Protein AF-A0A816AYH6-F1 (afdb_monomer_lite)

Sequence (134 aa):
KTSFAKSLPGQYNYFQGRWRLDSWKNSAHYLIFDDIPWDQFEQLGFPSKKGLLTQNGLTMATDKYRPSTKINIRQPAIVLLNDEDAGSLIAQPPLTVEQQQTFNYWQHRAIIYHMGPDEYFHKPDYYQADNINQ

pLDDT: mean 72.79, std 19.98, range [30.64, 95.94]

Radius of gyration: 17.22 Å; chains: 1; bounding box: 40×57×34 Å

Secondary structure (DSSP, 8-state):
-HHHHHHSSS-EEEEESS--GGG--TT-SEEEEES--GGGTTTTTPPPHHHHHTT-EEEEE--TTS--EEEEE-S-EEEE--HHHHHHHH-SSSPPHHHHHHHHHHHTTSEEE---TT----------------

Organism: NCBI:txid433720

Structure (mmCIF, N/CA/C/O backbone):
data_AF-A0A816AYH6-F1
#
_entry.id   AF-A0A816AYH6-F1
#
loop_
_atom_site.group_PDB
_atom_site.id
_atom_site.type_symbol
_atom_site.label_atom_id
_atom_site.label_alt_id
_atom_site.label_comp_id
_atom_site.label_asym_id
_atom_site.label_entity_id
_atom_site.label_seq_id
_atom_site.pdbx_PDB_ins_code
_atom_site.Cartn_x
_atom_site.Cartn_y
_atom_site.Cartn_z
_atom_site.occupancy
_atom_site.B_iso_or_equiv
_atom_site.auth_seq_id
_atom_site.auth_comp_id
_atom_site.auth_asym_id
_atom_site.auth_atom_id
_atom_site.pdbx_PDB_model_num
ATOM 1 N N . LYS A 1 1 ? 0.108 -12.367 -10.449 1.00 81.25 1 LYS A N 1
ATOM 2 C CA . LYS A 1 1 ? 0.547 -11.699 -9.193 1.00 81.25 1 LYS A CA 1
ATOM 3 C C . LYS A 1 1 ? -0.609 -11.094 -8.394 1.00 81.25 1 LYS A C 1
ATOM 5 O O . LYS A 1 1 ? -0.864 -11.550 -7.286 1.00 81.25 1 LYS A O 1
ATOM 10 N N . THR A 1 2 ? -1.396 -10.186 -8.971 1.00 88.44 2 THR A N 1
ATOM 11 C CA . THR A 1 2 ? -2.543 -9.541 -8.304 1.00 88.44 2 THR A CA 1
ATOM 12 C C . THR A 1 2 ? -3.577 -10.522 -7.758 1.00 88.44 2 THR A C 1
ATOM 14 O O . THR A 1 2 ? -3.956 -10.425 -6.594 1.00 88.44 2 THR A O 1
ATOM 17 N N . SER A 1 3 ? -4.002 -11.503 -8.566 1.00 88.62 3 SER A N 1
ATOM 18 C CA . SER A 1 3 ? -4.979 -12.513 -8.127 1.00 88.62 3 SER A CA 1
ATOM 19 C C . SER A 1 3 ? -4.490 -13.314 -6.919 1.00 88.62 3 SER A C 1
ATOM 21 O O . SER A 1 3 ? -5.286 -13.646 -6.049 1.00 88.62 3 SER A O 1
ATOM 23 N N . PHE A 1 4 ? -3.188 -13.596 -6.845 1.00 86.81 4 PHE A N 1
ATOM 24 C CA . PHE A 1 4 ? -2.593 -14.324 -5.730 1.00 86.81 4 PHE A CA 1
ATOM 25 C C . PHE A 1 4 ? -2.600 -13.476 -4.453 1.00 86.81 4 PHE A C 1
ATOM 27 O O . PHE A 1 4 ? -3.155 -13.906 -3.446 1.00 86.81 4 PHE A O 1
ATOM 34 N N . ALA A 1 5 ? -2.104 -12.236 -4.507 1.00 89.06 5 ALA A N 1
ATOM 35 C CA . ALA A 1 5 ? -2.105 -11.338 -3.348 1.00 89.06 5 ALA A CA 1
ATOM 36 C C . ALA A 1 5 ? -3.522 -11.092 -2.790 1.00 89.06 5 ALA A C 1
ATOM 38 O O . ALA A 1 5 ? -3.720 -11.023 -1.577 1.00 89.06 5 ALA A O 1
ATOM 39 N N . LYS A 1 6 ? -4.527 -11.011 -3.673 1.00 90.00 6 LYS A N 1
ATOM 40 C CA . LYS A 1 6 ? -5.945 -10.880 -3.295 1.00 90.00 6 LYS A CA 1
ATOM 41 C C . LYS A 1 6 ? -6.571 -12.175 -2.762 1.00 90.00 6 LYS A C 1
ATOM 43 O O . LYS A 1 6 ? -7.607 -12.096 -2.114 1.00 90.00 6 LYS A O 1
ATOM 48 N N . SER A 1 7 ? -5.976 -13.336 -3.047 1.00 89.44 7 SER A N 1
ATOM 49 C CA . SER A 1 7 ? -6.438 -14.641 -2.550 1.00 89.44 7 SER A CA 1
ATOM 50 C C . SER A 1 7 ? -5.929 -14.991 -1.151 1.00 89.44 7 SER A C 1
ATOM 52 O O . SER A 1 7 ? -6.416 -15.954 -0.561 1.00 89.44 7 SER A O 1
ATOM 54 N N . LEU A 1 8 ? -4.963 -14.233 -0.613 1.00 86.62 8 LEU A N 1
ATOM 55 C CA . LEU A 1 8 ? -4.470 -14.457 0.743 1.00 86.62 8 LEU A CA 1
ATOM 56 C C . LEU A 1 8 ? -5.601 -14.248 1.768 1.00 86.62 8 LEU A C 1
ATOM 58 O O . LEU A 1 8 ? -6.457 -13.378 1.584 1.00 86.62 8 LEU A O 1
ATOM 62 N N . PRO A 1 9 ? -5.631 -15.038 2.854 1.00 90.12 9 PRO A N 1
ATOM 63 C CA . PRO A 1 9 ? -6.682 -14.930 3.851 1.00 90.12 9 PRO A CA 1
ATOM 64 C C . PRO A 1 9 ? -6.602 -13.592 4.594 1.00 90.12 9 PRO A C 1
ATOM 66 O O . PRO A 1 9 ? -5.549 -13.192 5.091 1.00 90.12 9 PRO A O 1
ATOM 69 N N . GLY A 1 10 ? -7.748 -12.924 4.730 1.00 91.88 10 GLY A N 1
ATOM 70 C CA . GLY A 1 10 ? -7.883 -11.705 5.522 1.00 91.88 10 GLY A CA 1
ATOM 71 C C . GLY A 1 10 ? -8.392 -10.496 4.744 1.00 91.88 10 GLY A C 1
ATOM 72 O O . GLY A 1 10 ? -8.588 -10.529 3.534 1.00 91.88 10 GLY A O 1
ATOM 73 N N . GLN A 1 11 ? -8.634 -9.407 5.473 1.00 94.56 11 GLN A N 1
ATOM 74 C CA . GLN A 1 11 ? -8.974 -8.124 4.867 1.00 94.56 11 GLN A CA 1
ATOM 75 C C . GLN A 1 11 ? -7.701 -7.422 4.401 1.00 94.56 11 GLN A C 1
ATOM 77 O O . GLN A 1 11 ? -6.683 -7.463 5.089 1.00 94.56 11 GLN A O 1
ATOM 82 N N . TYR A 1 12 ? -7.773 -6.714 3.281 1.00 95.94 12 TYR A N 1
ATOM 83 C CA . TYR A 1 12 ? -6.650 -5.948 2.757 1.00 95.94 12 TYR A CA 1
ATOM 84 C C . TYR A 1 12 ? -7.079 -4.568 2.280 1.00 95.94 12 TYR A C 1
ATOM 86 O O . TYR A 1 12 ? -8.221 -4.367 1.859 1.00 95.94 12 TYR A O 1
ATOM 94 N N . ASN A 1 13 ? -6.134 -3.630 2.308 1.00 95.69 13 ASN A N 1
ATOM 95 C CA . ASN A 1 13 ? -6.246 -2.388 1.550 1.00 95.69 13 ASN A CA 1
ATOM 96 C C . ASN A 1 13 ? -5.535 -2.588 0.210 1.00 95.69 13 ASN A C 1
ATOM 98 O O . ASN A 1 13 ? -4.354 -2.928 0.188 1.00 95.69 13 ASN A O 1
ATOM 102 N N . TYR A 1 14 ? -6.254 -2.401 -0.897 1.00 95.31 14 TYR A N 1
ATOM 103 C CA . TYR A 1 14 ? -5.712 -2.539 -2.249 1.00 95.31 14 TYR A CA 1
ATOM 104 C C . TYR A 1 14 ? -5.573 -1.169 -2.902 1.00 95.31 14 TYR A C 1
ATOM 106 O O . TYR A 1 14 ? -6.547 -0.418 -2.979 1.00 95.31 14 TYR A O 1
ATOM 114 N N . PHE A 1 15 ? -4.377 -0.877 -3.399 1.00 93.50 15 PHE A N 1
ATOM 115 C CA . PHE A 1 15 ? -4.054 0.360 -4.090 1.00 93.50 15 PHE A CA 1
ATOM 116 C C . PHE A 1 15 ? -3.492 0.047 -5.469 1.00 93.50 15 PHE A C 1
ATOM 118 O O . PHE A 1 15 ? -2.514 -0.687 -5.590 1.00 93.50 15 PHE A O 1
ATOM 125 N N . GLN A 1 16 ? -4.105 0.645 -6.489 1.00 92.00 16 GLN A N 1
ATOM 126 C CA . GLN A 1 16 ? -3.653 0.574 -7.871 1.00 92.00 16 GLN A CA 1
ATOM 127 C C . GLN A 1 16 ? -3.586 1.994 -8.435 1.00 92.00 16 GLN A C 1
ATOM 129 O O . GLN A 1 16 ? -4.588 2.718 -8.450 1.00 92.00 16 GLN A O 1
ATOM 134 N N . GLY A 1 17 ? -2.392 2.416 -8.842 1.00 85.94 17 GLY A N 1
ATOM 135 C CA . GLY A 1 17 ? -2.135 3.716 -9.458 1.00 85.94 17 GLY A CA 1
ATOM 136 C C . GLY A 1 17 ? -2.137 4.931 -8.519 1.00 85.94 17 GLY A C 1
ATOM 137 O O . GLY A 1 17 ? -1.199 5.711 -8.566 1.00 85.94 17 GLY A O 1
ATOM 138 N N . ARG A 1 18 ? -3.157 5.164 -7.677 1.00 88.75 18 ARG A N 1
ATOM 139 C CA . ARG A 1 18 ? -3.223 6.378 -6.823 1.00 88.75 18 ARG A CA 1
ATOM 140 C C . ARG A 1 18 ? -3.678 6.110 -5.398 1.00 88.75 18 ARG A C 1
ATOM 142 O O . ARG A 1 18 ? -4.510 5.235 -5.155 1.00 88.75 18 ARG A O 1
ATOM 149 N N . TRP A 1 19 ? -3.187 6.937 -4.478 1.00 90.75 19 TRP A N 1
ATOM 150 C CA . TRP A 1 19 ? -3.665 6.952 -3.104 1.00 90.75 19 TRP A CA 1
ATOM 151 C C . TRP A 1 19 ? -5.119 7.421 -3.038 1.00 90.75 19 TRP A C 1
ATOM 153 O O . TRP A 1 19 ? -5.533 8.337 -3.756 1.00 90.75 19 TRP A O 1
ATOM 163 N N . ARG A 1 20 ? -5.900 6.744 -2.194 1.00 90.25 20 ARG A N 1
ATOM 16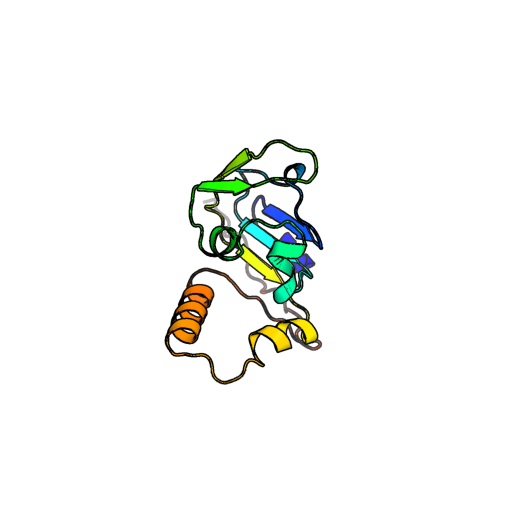4 C CA . ARG A 1 20 ? -7.286 7.087 -1.879 1.00 90.25 20 ARG A CA 1
ATOM 165 C C . ARG A 1 20 ? -7.536 6.763 -0.420 1.00 90.25 20 ARG A C 1
ATOM 167 O O . ARG A 1 20 ? -7.609 5.590 -0.046 1.00 90.25 20 ARG A O 1
ATOM 174 N N . LEU A 1 21 ? -7.719 7.791 0.393 1.00 89.69 21 LEU A N 1
ATOM 175 C CA . LEU A 1 21 ? -7.968 7.643 1.819 1.00 89.69 21 LEU A CA 1
ATOM 176 C C . LEU A 1 21 ? -9.278 6.888 2.099 1.00 89.69 21 LEU A C 1
ATOM 178 O O . LEU A 1 21 ? -9.344 6.143 3.068 1.00 89.69 21 LEU A O 1
ATOM 182 N N . ASP A 1 22 ? -10.284 6.987 1.223 1.00 89.25 22 ASP A N 1
ATOM 183 C CA . ASP A 1 22 ? -11.542 6.219 1.341 1.00 89.25 22 ASP A CA 1
ATOM 184 C C . ASP A 1 22 ? -11.346 4.703 1.280 1.00 89.25 22 ASP A C 1
ATOM 186 O O . ASP A 1 22 ? -12.164 3.934 1.780 1.00 89.25 22 ASP A O 1
ATOM 190 N N . SER A 1 23 ? -10.271 4.258 0.628 1.00 88.38 23 SER A N 1
ATOM 191 C CA . SER A 1 23 ? -9.939 2.836 0.529 1.00 88.38 23 SER A CA 1
ATOM 192 C C . SER A 1 23 ? -9.165 2.342 1.752 1.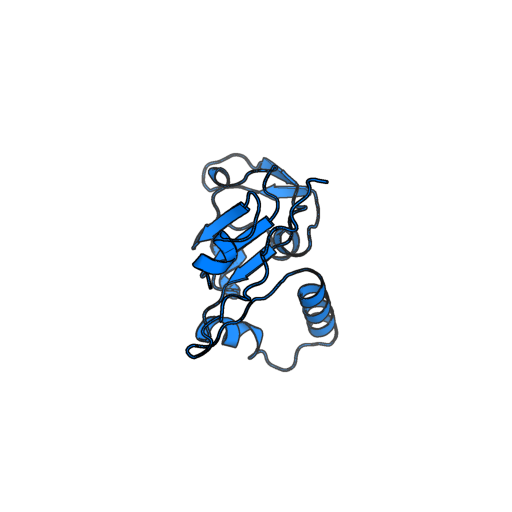00 88.38 23 SER A C 1
ATOM 194 O O . SER A 1 23 ? -8.941 1.141 1.881 1.00 88.38 23 SER A O 1
ATOM 196 N N . TRP A 1 24 ? -8.766 3.243 2.657 1.00 92.62 24 TRP A N 1
ATOM 197 C CA . TRP A 1 24 ? -8.028 2.896 3.860 1.00 92.62 24 TRP A CA 1
ATOM 198 C C . TRP A 1 24 ? -8.951 2.338 4.944 1.00 92.62 24 TRP A C 1
ATOM 200 O O . TRP A 1 24 ? -9.808 3.034 5.491 1.00 92.62 24 TRP A O 1
ATOM 210 N N . LYS A 1 25 ? -8.714 1.086 5.333 1.00 93.31 25 LYS A N 1
ATOM 211 C CA . LYS A 1 25 ? -9.340 0.456 6.496 1.00 93.31 25 LYS A CA 1
ATOM 212 C C . LYS A 1 25 ? -8.275 0.140 7.533 1.00 93.31 25 LYS A C 1
ATOM 214 O O . LYS A 1 25 ? -7.364 -0.641 7.272 1.00 93.31 25 LYS A O 1
ATOM 219 N N . ASN A 1 26 ? -8.424 0.695 8.738 1.00 90.94 26 ASN A N 1
ATOM 220 C CA . ASN A 1 26 ? -7.546 0.368 9.869 1.00 90.94 26 ASN A CA 1
ATOM 221 C C . ASN A 1 26 ? -7.659 -1.111 10.288 1.00 90.94 26 ASN A C 1
ATOM 223 O O . ASN A 1 26 ? -6.734 -1.631 10.903 1.00 90.94 26 ASN A O 1
ATOM 227 N N . SER A 1 27 ? -8.772 -1.779 9.957 1.00 92.62 27 SER A N 1
ATOM 228 C CA . SER A 1 27 ? -8.997 -3.207 10.214 1.00 92.62 27 SER A CA 1
ATOM 229 C C . SER A 1 27 ? -8.353 -4.134 9.180 1.00 92.62 27 SER A C 1
ATOM 231 O O . SER A 1 27 ? -8.433 -5.348 9.339 1.00 92.62 27 SER A O 1
ATOM 233 N N . ALA A 1 28 ? -7.751 -3.599 8.112 1.00 94.50 28 ALA A N 1
ATOM 234 C CA . ALA A 1 28 ? -7.044 -4.429 7.147 1.00 94.50 28 ALA A CA 1
ATOM 235 C C . ALA A 1 28 ? -5.894 -5.171 7.837 1.00 94.50 28 ALA A C 1
ATOM 237 O O . ALA A 1 28 ? -5.204 -4.610 8.690 1.00 94.50 28 ALA A O 1
ATOM 238 N N . HIS A 1 29 ? -5.685 -6.422 7.441 1.00 93.81 29 HIS A N 1
ATOM 239 C CA . HIS A 1 29 ? -4.581 -7.254 7.901 1.00 93.81 29 HIS A CA 1
ATOM 240 C C . HIS A 1 29 ? -3.303 -6.985 7.106 1.00 93.81 29 HIS A C 1
ATOM 242 O O . HIS A 1 29 ? -2.221 -7.108 7.664 1.00 93.81 29 HIS A O 1
ATOM 248 N N . TYR A 1 30 ? -3.409 -6.603 5.830 1.00 93.12 30 TYR A N 1
ATOM 249 C CA . TYR A 1 30 ? -2.260 -6.310 4.971 1.00 93.12 30 TYR A CA 1
ATOM 250 C C . TYR A 1 30 ? -2.573 -5.234 3.917 1.00 93.12 30 TYR A C 1
ATOM 252 O O . TYR A 1 30 ? -3.733 -4.881 3.678 1.00 93.12 30 TYR A O 1
ATOM 260 N N . LEU A 1 31 ? -1.524 -4.682 3.307 1.00 93.75 31 LEU A N 1
ATOM 261 C CA . LEU A 1 31 ? -1.600 -3.713 2.210 1.00 93.75 31 LEU A CA 1
ATOM 262 C C . LEU A 1 31 ? -1.149 -4.380 0.910 1.00 93.75 31 LEU A C 1
ATOM 264 O O . LEU A 1 31 ? -0.204 -5.165 0.917 1.00 93.75 31 LEU A O 1
ATOM 268 N N . ILE A 1 32 ? -1.789 -4.041 -0.204 1.00 93.81 32 ILE A N 1
ATOM 269 C CA . ILE A 1 32 ? -1.371 -4.445 -1.545 1.00 93.81 32 ILE A CA 1
ATOM 270 C C . ILE A 1 32 ? -1.185 -3.180 -2.380 1.00 93.81 32 ILE A C 1
ATOM 272 O O . ILE A 1 32 ? -2.133 -2.416 -2.568 1.00 93.81 32 ILE A O 1
ATOM 276 N N . PHE A 1 33 ? 0.022 -2.992 -2.894 1.00 92.31 33 PHE A N 1
ATOM 277 C CA . PHE A 1 33 ? 0.389 -1.946 -3.838 1.00 92.31 33 PHE A CA 1
ATOM 278 C C . PHE A 1 33 ? 0.655 -2.608 -5.183 1.00 92.31 33 PHE A C 1
ATOM 280 O O . PHE A 1 33 ? 1.570 -3.418 -5.292 1.00 92.31 33 PHE A O 1
ATOM 287 N N . ASP A 1 34 ? -0.173 -2.316 -6.175 1.00 90.81 34 ASP A N 1
ATOM 288 C CA . ASP A 1 34 ? -0.138 -2.969 -7.479 1.00 90.81 34 ASP A CA 1
ATOM 289 C C . ASP A 1 34 ? 0.075 -1.934 -8.572 1.00 90.81 34 ASP A C 1
ATOM 291 O O . ASP A 1 34 ? -0.664 -0.947 -8.627 1.00 90.81 34 ASP A O 1
ATOM 295 N N . ASP A 1 35 ? 1.075 -2.171 -9.420 1.00 85.75 35 ASP A N 1
ATOM 296 C CA . ASP A 1 35 ? 1.359 -1.328 -10.584 1.00 85.75 35 ASP A CA 1
ATOM 297 C C . ASP A 1 35 ? 1.607 0.142 -10.189 1.00 85.75 35 ASP A C 1
ATOM 299 O O . ASP A 1 35 ? 1.002 1.083 -10.706 1.00 85.75 35 ASP A O 1
ATOM 303 N N . ILE A 1 36 ? 2.444 0.334 -9.162 1.00 84.88 36 ILE A N 1
ATOM 304 C CA . ILE A 1 36 ? 2.844 1.657 -8.679 1.00 84.88 36 ILE A CA 1
ATOM 305 C C . ILE A 1 36 ? 4.315 1.870 -9.032 1.00 84.88 36 ILE A C 1
ATOM 307 O O . ILE A 1 36 ? 5.167 1.225 -8.411 1.00 84.88 36 ILE A O 1
ATOM 311 N N . PRO A 1 37 ? 4.630 2.794 -9.961 1.00 80.81 37 PRO A N 1
ATOM 312 C CA . PRO A 1 37 ? 6.009 3.138 -10.271 1.00 80.81 37 PRO A CA 1
ATOM 313 C C . PRO A 1 37 ? 6.725 3.632 -9.015 1.00 80.81 37 PRO A C 1
ATOM 315 O O . PRO A 1 37 ? 6.229 4.502 -8.286 1.00 80.81 37 PRO A O 1
ATOM 318 N N . TRP A 1 38 ? 7.885 3.043 -8.733 1.00 75.50 38 TRP A N 1
ATOM 319 C CA . TRP A 1 38 ? 8.580 3.228 -7.460 1.00 75.50 38 TRP A CA 1
ATOM 320 C C . TRP A 1 38 ? 9.018 4.680 -7.218 1.00 75.50 38 TRP A C 1
ATOM 322 O O . TRP A 1 38 ? 8.968 5.189 -6.097 1.00 75.50 38 TRP A O 1
ATOM 332 N N . ASP A 1 39 ? 9.416 5.359 -8.288 1.00 78.62 39 ASP A N 1
ATOM 333 C CA . ASP A 1 39 ? 9.838 6.758 -8.334 1.00 78.62 39 ASP A CA 1
ATOM 334 C C . ASP A 1 39 ? 8.671 7.756 -8.230 1.00 78.62 39 ASP A C 1
ATOM 336 O O . ASP A 1 39 ? 8.872 8.921 -7.877 1.00 78.62 39 ASP A O 1
ATOM 340 N N . GLN A 1 40 ? 7.443 7.299 -8.479 1.00 82.56 40 GLN A N 1
ATOM 341 C CA . GLN A 1 40 ? 6.242 8.134 -8.472 1.00 82.56 40 GLN A CA 1
ATOM 342 C C . GLN A 1 40 ? 5.372 7.935 -7.231 1.00 82.56 40 GLN A C 1
ATOM 344 O O . GLN A 1 40 ? 4.336 8.585 -7.118 1.00 82.56 40 GLN A O 1
ATOM 349 N N . PHE A 1 41 ? 5.775 7.096 -6.273 1.00 84.06 41 PHE A N 1
ATOM 350 C CA . PHE A 1 41 ? 4.968 6.744 -5.100 1.00 84.06 41 PHE A CA 1
ATOM 351 C C . PHE A 1 41 ? 4.377 7.983 -4.393 1.00 84.06 41 PHE A C 1
ATOM 353 O O . PHE A 1 41 ? 3.160 8.145 -4.311 1.00 84.06 41 PHE A O 1
ATOM 360 N N . GLU A 1 42 ? 5.216 8.931 -3.969 1.00 86.38 42 GLU A N 1
ATOM 361 C CA . GLU A 1 42 ? 4.746 10.174 -3.344 1.00 86.38 42 GLU A CA 1
ATOM 362 C C . GLU A 1 42 ? 4.044 11.129 -4.333 1.00 86.38 42 GLU A C 1
ATOM 364 O O . GLU A 1 42 ? 3.125 11.856 -3.949 1.00 86.38 42 GLU A O 1
ATOM 369 N N . GLN A 1 43 ? 4.419 11.108 -5.616 1.00 85.69 43 GLN A N 1
ATOM 370 C CA . GLN A 1 43 ? 3.793 11.937 -6.661 1.00 85.69 43 GLN A CA 1
ATOM 371 C C . GLN A 1 43 ? 2.346 11.505 -6.949 1.00 85.69 43 GLN A C 1
ATOM 373 O O . GLN A 1 43 ? 1.490 12.329 -7.271 1.00 85.69 43 GLN A O 1
ATOM 378 N N . LEU A 1 44 ? 2.053 10.217 -6.767 1.00 86.00 44 LEU A N 1
ATOM 379 C CA . LEU A 1 44 ? 0.728 9.611 -6.893 1.00 86.00 44 LEU A CA 1
ATOM 380 C C . LEU A 1 44 ? -0.136 9.808 -5.633 1.00 86.00 44 LEU A C 1
ATOM 382 O O . LEU A 1 44 ? -1.233 9.248 -5.527 1.00 86.00 44 LEU A O 1
ATOM 386 N N . GLY A 1 45 ? 0.338 10.639 -4.698 1.00 87.12 45 GLY A N 1
ATOM 387 C CA . GLY A 1 45 ? -0.377 11.069 -3.501 1.00 87.12 45 GLY A CA 1
ATOM 388 C C . GLY A 1 45 ? -0.254 10.114 -2.321 1.00 87.12 45 GLY A C 1
ATOM 389 O O . GLY A 1 45 ? -0.918 10.328 -1.308 1.00 87.12 45 GLY A O 1
ATOM 390 N N . PHE A 1 46 ? 0.564 9.063 -2.423 1.00 89.12 46 PHE A N 1
ATOM 391 C CA . PHE A 1 46 ? 0.771 8.168 -1.295 1.00 89.12 46 PHE A CA 1
ATOM 392 C C . PHE A 1 46 ? 1.518 8.889 -0.165 1.00 89.12 46 PHE A C 1
ATOM 394 O O . PHE A 1 46 ? 2.416 9.698 -0.423 1.00 89.12 46 PHE A O 1
ATOM 401 N N . PRO A 1 47 ? 1.200 8.568 1.104 1.00 87.44 47 PRO A N 1
ATOM 402 C CA . PRO A 1 47 ? 2.093 8.843 2.219 1.00 87.44 47 PRO A CA 1
ATOM 403 C C . PRO A 1 47 ? 3.505 8.321 1.941 1.00 87.44 47 PRO A C 1
ATOM 405 O O . PRO A 1 47 ? 3.707 7.486 1.058 1.00 87.44 47 PRO A O 1
ATOM 408 N N . SER A 1 48 ? 4.485 8.769 2.730 1.00 85.75 48 SER A N 1
ATOM 409 C CA . SER A 1 48 ? 5.872 8.348 2.516 1.00 85.75 48 SER A CA 1
ATOM 410 C C . SER A 1 48 ? 5.968 6.824 2.403 1.00 85.75 48 SER A C 1
ATOM 412 O O . SER A 1 48 ? 5.458 6.090 3.260 1.00 85.75 48 SER A O 1
ATOM 414 N N . LYS A 1 49 ? 6.653 6.346 1.356 1.00 84.31 49 LYS A N 1
ATOM 415 C CA . LYS A 1 49 ? 6.882 4.907 1.143 1.00 84.31 49 LYS A CA 1
ATOM 416 C C . LYS A 1 49 ? 7.455 4.246 2.393 1.00 84.31 49 LYS A C 1
ATOM 418 O O . LYS A 1 49 ? 7.062 3.144 2.762 1.00 84.31 49 LYS A O 1
ATOM 423 N N . LYS A 1 50 ? 8.294 4.987 3.129 1.00 79.69 50 LYS A N 1
ATOM 424 C CA . LYS A 1 50 ? 8.837 4.534 4.405 1.00 79.69 50 LYS A CA 1
ATOM 425 C C . LYS A 1 50 ? 7.774 4.297 5.461 1.00 79.69 50 LYS A C 1
ATOM 427 O O . LYS A 1 50 ? 7.777 3.241 6.076 1.00 79.69 50 LYS A O 1
ATOM 432 N N . GLY A 1 51 ? 6.842 5.228 5.635 1.00 82.25 51 GLY A N 1
ATOM 433 C CA . GLY A 1 51 ? 5.743 5.054 6.576 1.00 82.25 51 GLY A CA 1
ATOM 434 C C . GLY A 1 51 ? 4.902 3.815 6.272 1.00 82.25 51 GLY A C 1
ATOM 435 O O . GLY A 1 51 ? 4.602 3.048 7.185 1.00 82.25 51 GLY A O 1
ATOM 436 N N . LEU A 1 52 ? 4.568 3.617 4.992 1.00 85.56 52 LEU A N 1
ATOM 437 C CA . LEU A 1 52 ? 3.682 2.547 4.528 1.00 85.56 52 LEU A CA 1
ATOM 438 C C . LEU A 1 52 ? 4.320 1.158 4.567 1.00 85.56 52 LEU A C 1
ATOM 440 O O . LEU A 1 52 ? 3.663 0.206 4.974 1.00 85.56 52 LEU A O 1
ATOM 444 N N . LEU A 1 53 ? 5.590 1.041 4.182 1.00 83.62 53 LEU A N 1
ATOM 445 C CA . LEU A 1 53 ? 6.247 -0.257 4.038 1.00 83.62 53 LEU A CA 1
ATOM 446 C C . LEU A 1 53 ? 6.943 -0.738 5.327 1.00 83.62 53 LEU A C 1
ATOM 448 O O . LEU A 1 53 ? 7.080 -1.943 5.510 1.00 83.62 53 LEU A O 1
ATOM 452 N N . THR A 1 54 ? 7.363 0.149 6.247 1.00 76.88 54 THR A N 1
ATOM 453 C CA . THR A 1 54 ? 8.031 -0.281 7.503 1.00 76.88 54 THR A CA 1
ATOM 454 C C . THR A 1 54 ? 7.098 -0.507 8.680 1.00 76.88 54 THR A C 1
ATOM 456 O O . THR A 1 54 ? 7.599 -0.802 9.769 1.00 76.88 54 THR A O 1
ATOM 459 N N . GLN A 1 55 ? 5.786 -0.319 8.507 1.00 83.38 55 GLN A N 1
ATOM 460 C CA . GLN A 1 55 ? 4.832 -0.314 9.621 1.00 83.38 55 GLN A CA 1
ATOM 461 C C . GLN A 1 55 ? 5.211 0.751 10.665 1.00 83.38 55 GLN A C 1
ATOM 463 O O . GLN A 1 55 ? 5.265 0.484 11.865 1.00 83.38 55 GLN A O 1
ATOM 468 N N . ASN A 1 56 ? 5.522 1.973 10.212 1.00 80.94 56 ASN A N 1
ATOM 469 C CA . ASN A 1 56 ? 6.041 3.051 11.068 1.00 80.94 56 ASN A CA 1
ATOM 470 C C . ASN A 1 56 ? 5.025 3.576 12.112 1.00 80.94 56 ASN A C 1
ATOM 472 O O . ASN A 1 56 ? 5.273 4.580 12.778 1.00 80.94 56 ASN A O 1
ATOM 476 N N . GLY A 1 57 ? 3.861 2.937 12.242 1.00 86.44 57 GLY A N 1
ATOM 477 C CA . GLY A 1 57 ? 2.798 3.345 13.141 1.00 86.44 57 GLY A CA 1
ATOM 478 C C . GLY A 1 57 ? 2.033 4.537 12.584 1.00 86.44 57 GLY A C 1
ATOM 479 O O . GLY A 1 57 ? 1.467 4.474 11.494 1.00 86.44 57 GLY A O 1
ATOM 480 N N . LEU A 1 58 ? 1.957 5.621 13.351 1.00 88.94 58 LEU A N 1
ATOM 481 C CA . LEU A 1 58 ? 1.107 6.755 13.004 1.00 88.94 58 LEU A CA 1
ATOM 482 C C . LEU A 1 58 ? 1.723 7.612 11.891 1.00 88.94 58 LEU A C 1
ATOM 484 O O . LEU A 1 58 ? 2.851 8.082 12.018 1.00 88.94 58 LEU A O 1
ATOM 488 N N . THR A 1 59 ? 0.943 7.891 10.849 1.00 88.31 59 THR A N 1
ATOM 489 C CA . THR A 1 59 ? 1.311 8.819 9.775 1.00 88.31 59 THR A CA 1
ATOM 490 C C . THR A 1 59 ? 0.143 9.741 9.435 1.00 88.31 59 THR A C 1
ATOM 492 O O . THR A 1 59 ? -1.023 9.383 9.613 1.00 88.31 59 THR A O 1
ATOM 495 N N . MET A 1 60 ? 0.450 10.941 8.942 1.00 87.56 60 MET A N 1
ATOM 496 C CA . MET A 1 60 ? -0.553 11.829 8.355 1.00 87.56 60 MET A CA 1
ATOM 497 C C . MET A 1 60 ? -0.749 11.452 6.888 1.00 87.56 60 MET A C 1
ATOM 499 O O . MET A 1 60 ? 0.195 11.514 6.104 1.00 87.56 60 MET A O 1
ATOM 503 N N . ALA A 1 61 ? -1.970 11.087 6.516 1.00 87.69 61 ALA A N 1
ATOM 504 C CA . ALA A 1 61 ? -2.364 10.902 5.128 1.00 87.69 61 ALA A CA 1
ATOM 505 C C . ALA A 1 61 ? -3.325 12.013 4.717 1.00 87.69 61 ALA A C 1
ATOM 507 O O . ALA A 1 61 ? -4.165 12.448 5.505 1.00 87.69 61 ALA A O 1
ATOM 508 N N . THR A 1 62 ? -3.214 12.482 3.482 1.00 87.25 62 THR A N 1
ATOM 509 C CA . THR A 1 62 ? -4.121 13.487 2.935 1.00 87.25 62 THR A CA 1
ATOM 510 C C . THR A 1 62 ? -4.472 13.113 1.512 1.00 87.25 62 THR A C 1
ATOM 512 O O . THR A 1 62 ? -3.620 12.643 0.766 1.00 87.25 62 THR A O 1
ATOM 515 N N . ASP A 1 63 ? -5.722 13.353 1.144 1.00 85.88 63 ASP A N 1
ATOM 516 C CA . ASP A 1 63 ? -6.151 13.341 -0.249 1.00 85.88 63 ASP A CA 1
ATOM 517 C C . ASP A 1 63 ? -6.290 14.778 -0.740 1.00 85.88 63 ASP A C 1
ATOM 519 O O . ASP A 1 63 ? -6.440 15.724 0.045 1.00 85.88 63 ASP A O 1
ATOM 523 N N . LYS A 1 64 ? -6.280 14.949 -2.063 1.00 81.50 64 LYS A N 1
ATOM 524 C CA . LYS A 1 64 ? -6.579 16.241 -2.675 1.00 81.50 64 LYS A CA 1
ATOM 525 C C . LYS A 1 64 ? -7.964 16.709 -2.216 1.00 81.50 64 LYS A C 1
ATOM 527 O O . LYS A 1 64 ? -8.929 15.951 -2.284 1.00 81.50 64 LYS A O 1
ATOM 532 N N . TYR A 1 65 ? -8.051 17.965 -1.782 1.00 85.94 65 TYR A N 1
ATOM 533 C CA . TYR A 1 65 ? -9.286 18.597 -1.294 1.00 85.94 65 TYR A CA 1
ATOM 534 C C . TYR A 1 65 ? -9.871 17.994 -0.009 1.00 85.94 65 TYR A C 1
ATOM 536 O O . TYR A 1 65 ? -11.044 18.216 0.286 1.00 85.94 65 TYR A O 1
ATOM 544 N N . ARG A 1 66 ? -9.079 17.250 0.771 1.00 84.44 66 ARG A N 1
ATOM 545 C CA . ARG A 1 66 ? -9.516 16.702 2.058 1.00 84.44 66 ARG A CA 1
ATOM 546 C C . ARG A 1 66 ? -8.610 17.146 3.198 1.00 84.44 66 ARG A C 1
ATOM 548 O O . ARG A 1 66 ? -7.418 17.349 2.975 1.00 84.44 66 ARG A O 1
ATOM 555 N N . PRO A 1 67 ? -9.157 17.290 4.418 1.00 85.88 67 PRO A N 1
ATOM 556 C CA . PRO A 1 67 ? -8.331 17.500 5.591 1.00 85.88 67 PRO A CA 1
ATOM 557 C C . PRO A 1 67 ? -7.420 16.291 5.811 1.00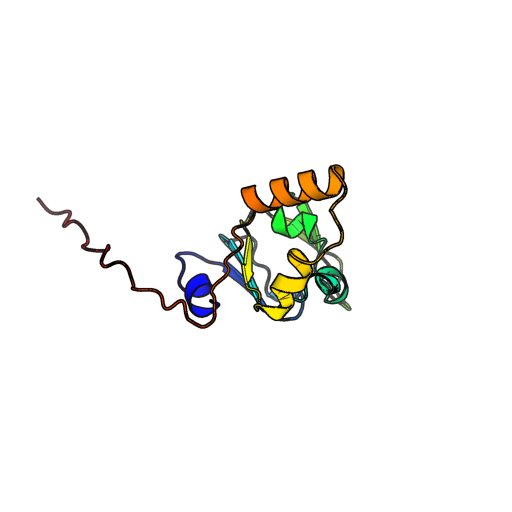 85.88 67 PRO A C 1
ATOM 559 O O . PRO A 1 67 ? -7.792 15.139 5.563 1.00 85.88 67 PRO A O 1
ATOM 562 N N . SER A 1 68 ? -6.218 16.566 6.302 1.00 87.81 68 SER A N 1
ATOM 563 C CA . SER A 1 68 ? -5.264 15.526 6.649 1.00 87.81 68 SER A CA 1
ATOM 564 C C . SER A 1 68 ? -5.806 14.674 7.801 1.00 87.81 68 SER A C 1
ATOM 566 O O . SER A 1 68 ? -6.377 15.170 8.772 1.00 87.81 68 SER A O 1
ATOM 568 N N . THR A 1 69 ? -5.646 13.362 7.680 1.00 89.44 69 THR A N 1
ATOM 569 C CA . THR A 1 69 ? -6.163 12.366 8.618 1.00 89.44 69 THR A CA 1
ATOM 570 C C . THR A 1 69 ? -5.013 11.531 9.156 1.00 89.44 69 THR A C 1
ATOM 572 O O . THR A 1 69 ? -4.114 11.124 8.419 1.00 89.44 69 THR A O 1
ATOM 575 N N . LYS A 1 70 ? -5.039 11.260 10.461 1.00 90.12 70 LYS A N 1
ATOM 576 C CA . LYS A 1 70 ? -4.100 10.330 11.089 1.00 90.12 70 LYS A CA 1
ATOM 577 C C . LYS A 1 70 ? -4.501 8.903 10.737 1.00 90.12 70 LYS A C 1
ATOM 579 O O . LYS A 1 70 ? -5.599 8.473 11.083 1.00 90.12 70 LYS A O 1
ATOM 584 N N . ILE A 1 71 ? -3.598 8.171 10.097 1.00 90.25 71 ILE A N 1
ATOM 585 C CA . ILE A 1 71 ? -3.735 6.733 9.862 1.00 90.25 71 ILE A CA 1
ATOM 586 C C . ILE A 1 71 ? -2.683 5.978 10.666 1.00 90.25 71 ILE A C 1
ATOM 588 O O . ILE A 1 71 ? -1.581 6.478 10.896 1.00 90.25 71 ILE A O 1
ATOM 592 N N . ASN A 1 72 ? -3.033 4.778 11.119 1.00 90.25 72 ASN A N 1
ATOM 593 C CA . ASN A 1 72 ? -2.120 3.907 11.845 1.00 90.25 72 ASN A CA 1
ATOM 594 C C . ASN A 1 72 ? -1.717 2.745 10.942 1.00 90.25 72 ASN A C 1
ATOM 596 O O . ASN A 1 72 ? -2.534 1.882 10.633 1.00 90.25 72 ASN A O 1
ATOM 600 N N . ILE A 1 73 ? -0.459 2.746 10.528 1.00 90.12 73 ILE A N 1
ATOM 601 C CA . ILE A 1 73 ? 0.128 1.780 9.613 1.00 90.12 73 ILE A CA 1
ATOM 602 C C . ILE A 1 73 ? 0.845 0.722 10.446 1.00 90.12 73 ILE A C 1
ATOM 604 O O . ILE A 1 73 ? 1.945 0.940 10.956 1.00 90.12 73 ILE A O 1
ATOM 608 N N . ARG A 1 74 ? 0.199 -0.434 10.583 1.00 88.50 74 ARG A N 1
ATOM 609 C CA . ARG A 1 74 ? 0.755 -1.626 11.252 1.00 88.50 74 ARG A CA 1
ATOM 610 C C . ARG A 1 74 ? 0.726 -2.867 10.368 1.00 88.50 74 ARG A C 1
ATOM 612 O O . ARG A 1 74 ? 1.204 -3.922 10.758 1.00 88.50 74 ARG A O 1
ATOM 619 N N . GLN A 1 75 ? 0.123 -2.738 9.197 1.00 89.94 75 GLN A N 1
ATOM 620 C CA . GLN A 1 75 ? -0.101 -3.816 8.261 1.00 89.94 75 GLN A CA 1
ATOM 621 C C . GLN A 1 75 ? 1.180 -4.110 7.471 1.00 89.94 75 GLN A C 1
ATOM 623 O O . GLN A 1 7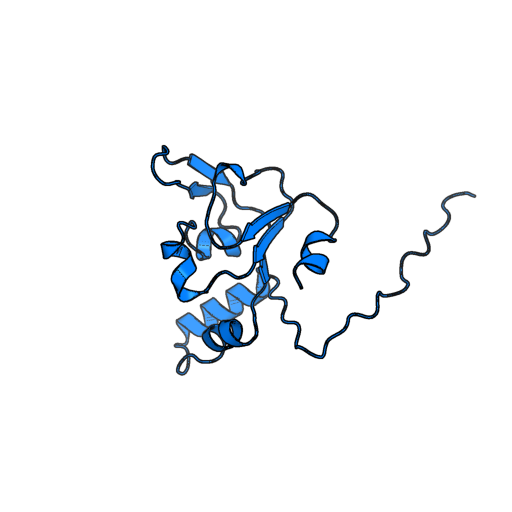5 ? 1.779 -3.165 6.951 1.00 89.94 75 GLN A O 1
ATOM 628 N N . PRO A 1 76 ? 1.596 -5.381 7.321 1.00 90.81 76 PRO A N 1
ATOM 629 C CA . PRO A 1 76 ? 2.595 -5.744 6.325 1.00 90.81 76 PRO A CA 1
ATOM 630 C C . PRO A 1 76 ? 2.123 -5.354 4.919 1.00 90.81 76 PRO A C 1
ATOM 632 O O . PRO A 1 76 ? 0.927 -5.381 4.615 1.00 90.81 76 PRO A O 1
ATOM 635 N N . ALA A 1 77 ? 3.076 -4.998 4.061 1.00 90.44 77 ALA A N 1
ATOM 636 C CA . ALA A 1 77 ? 2.820 -4.565 2.696 1.00 90.44 77 ALA A CA 1
ATOM 637 C C . ALA A 1 77 ? 3.320 -5.589 1.672 1.00 90.44 77 ALA A C 1
ATOM 639 O O . ALA A 1 77 ? 4.417 -6.136 1.805 1.00 90.44 77 ALA A O 1
ATOM 640 N N . ILE A 1 78 ? 2.509 -5.794 0.636 1.00 90.44 78 ILE A N 1
ATOM 641 C CA . ILE A 1 78 ? 2.821 -6.556 -0.569 1.00 90.44 78 ILE A CA 1
ATOM 642 C C . ILE A 1 78 ? 2.928 -5.552 -1.710 1.00 90.44 78 ILE A C 1
ATOM 644 O O . ILE A 1 78 ? 1.972 -4.826 -1.983 1.00 90.44 78 ILE A O 1
ATOM 648 N N . VAL A 1 79 ? 4.080 -5.511 -2.373 1.00 88.62 79 VAL A N 1
ATOM 649 C CA . VAL A 1 79 ? 4.298 -4.664 -3.551 1.00 88.62 79 VAL A CA 1
ATOM 650 C C . VAL A 1 79 ? 4.409 -5.571 -4.770 1.00 88.62 79 VAL A C 1
ATOM 652 O O . VAL A 1 79 ? 5.224 -6.493 -4.786 1.00 88.62 79 VAL A O 1
ATOM 655 N N . LEU A 1 80 ? 3.550 -5.334 -5.758 1.00 87.38 80 LEU A N 1
ATOM 656 C CA . LEU A 1 80 ? 3.467 -6.079 -7.005 1.00 87.38 80 LEU A CA 1
ATOM 657 C C . LEU A 1 80 ? 3.984 -5.190 -8.131 1.00 87.38 80 LEU A C 1
ATOM 659 O O . LEU A 1 80 ? 3.423 -4.128 -8.394 1.00 87.38 80 LEU A O 1
ATOM 663 N N . LEU A 1 81 ? 5.050 -5.640 -8.782 1.00 80.62 81 LEU A N 1
ATOM 664 C CA . LEU A 1 81 ? 5.747 -4.894 -9.827 1.00 80.62 81 LEU A CA 1
ATOM 665 C C . LEU A 1 81 ? 5.741 -5.703 -11.126 1.00 80.62 81 LEU A C 1
ATOM 667 O O . LEU A 1 81 ? 5.635 -6.935 -11.094 1.00 80.62 81 LEU A O 1
ATOM 671 N N . ASN A 1 82 ? 5.797 -5.016 -12.264 1.00 76.94 82 ASN A N 1
ATOM 672 C CA . ASN A 1 82 ? 6.168 -5.635 -13.535 1.00 76.94 82 ASN A CA 1
ATOM 673 C C . ASN A 1 82 ? 7.698 -5.664 -13.651 1.00 76.94 82 ASN A C 1
ATOM 675 O O . ASN A 1 82 ? 8.386 -4.925 -12.948 1.00 76.94 82 ASN A O 1
ATOM 679 N N . ASP A 1 83 ? 8.234 -6.503 -14.535 1.00 68.38 83 ASP A N 1
ATOM 680 C CA . ASP A 1 83 ? 9.686 -6.685 -14.690 1.00 68.38 83 ASP A CA 1
ATOM 681 C C . ASP A 1 83 ? 10.403 -5.375 -15.062 1.00 68.38 83 ASP A C 1
ATOM 683 O O . ASP A 1 83 ? 11.481 -5.070 -14.553 1.00 68.38 83 ASP A O 1
ATOM 687 N N . GLU A 1 84 ? 9.765 -4.554 -15.895 1.00 67.50 84 GLU A N 1
ATOM 688 C CA . GLU A 1 84 ? 10.230 -3.215 -16.276 1.00 67.50 84 GLU A CA 1
ATOM 689 C C . GLU A 1 84 ? 10.327 -2.247 -15.085 1.00 67.50 84 GLU A C 1
ATOM 691 O O . GLU A 1 84 ? 11.285 -1.477 -14.983 1.00 67.50 84 GLU A O 1
ATOM 696 N N . ASP A 1 85 ? 9.408 -2.358 -14.124 1.00 63.66 85 ASP A N 1
ATOM 697 C CA . ASP A 1 85 ? 9.402 -1.553 -12.902 1.00 63.66 85 ASP A CA 1
ATOM 698 C C . ASP A 1 85 ? 10.370 -2.114 -11.852 1.00 63.66 85 ASP A C 1
ATOM 700 O O . ASP A 1 85 ? 11.024 -1.358 -11.130 1.00 63.66 85 ASP A O 1
ATOM 704 N N . ALA A 1 86 ? 10.520 -3.441 -11.786 1.00 59.78 86 ALA A N 1
ATOM 705 C CA . ALA A 1 86 ? 11.510 -4.107 -10.944 1.00 59.78 86 ALA A CA 1
ATOM 706 C C . ALA A 1 86 ? 12.939 -3.751 -11.378 1.00 59.78 86 ALA A C 1
ATOM 708 O O . ALA A 1 86 ? 13.817 -3.574 -10.530 1.00 59.78 86 ALA A O 1
ATOM 709 N N . GLY A 1 87 ? 13.157 -3.539 -12.679 1.00 52.50 87 GLY A N 1
ATOM 710 C CA . GLY A 1 87 ? 14.402 -3.001 -13.217 1.00 52.50 87 GLY A CA 1
ATOM 711 C C . GLY A 1 87 ? 14.822 -1.693 -12.543 1.00 52.50 87 GLY A C 1
ATOM 712 O O . GLY A 1 87 ? 15.993 -1.534 -12.239 1.00 52.50 87 GLY A O 1
ATOM 713 N N . SER A 1 88 ? 13.895 -0.798 -12.189 1.00 52.19 88 SER A N 1
ATOM 714 C CA . SER A 1 88 ? 14.225 0.455 -11.481 1.00 52.19 88 SER A CA 1
ATOM 715 C C . SER A 1 88 ? 14.657 0.271 -10.012 1.00 52.19 88 SER A C 1
ATOM 717 O O . SER A 1 88 ? 15.333 1.138 -9.447 1.00 52.19 88 SER A O 1
ATOM 719 N N . LEU A 1 89 ? 14.305 -0.867 -9.395 1.00 53.00 89 LEU A N 1
ATOM 720 C CA . LEU A 1 89 ? 14.762 -1.262 -8.055 1.00 53.00 89 LEU A CA 1
ATOM 721 C C . LEU A 1 89 ? 16.141 -1.929 -8.072 1.00 53.00 89 LEU A C 1
ATOM 723 O O . LEU A 1 89 ? 16.874 -1.830 -7.089 1.00 53.00 89 LEU A O 1
ATOM 727 N N . ILE A 1 90 ? 16.465 -2.635 -9.159 1.00 45.53 90 ILE A N 1
ATOM 728 C CA . ILE A 1 90 ? 17.669 -3.472 -9.289 1.00 45.53 90 ILE A CA 1
ATOM 729 C C . ILE A 1 90 ? 18.775 -2.733 -10.065 1.00 45.53 90 ILE A C 1
ATOM 731 O O . ILE A 1 90 ? 19.955 -2.880 -9.758 1.00 45.53 90 ILE A O 1
ATOM 735 N N . ALA A 1 91 ? 18.409 -1.886 -11.029 1.00 40.84 91 ALA A N 1
ATOM 736 C CA . ALA A 1 91 ? 19.304 -1.040 -11.812 1.00 40.84 91 ALA A CA 1
ATOM 737 C C . ALA A 1 91 ? 19.404 0.359 -11.191 1.00 40.84 91 ALA A C 1
ATOM 739 O O . ALA A 1 91 ? 18.923 1.356 -11.727 1.00 40.84 91 ALA A O 1
ATOM 740 N N . GLN A 1 92 ? 20.056 0.436 -10.038 1.00 45.88 92 GLN A N 1
ATOM 741 C CA . GLN A 1 92 ? 20.632 1.685 -9.548 1.00 45.88 92 GLN A CA 1
ATOM 742 C C . GLN A 1 92 ? 22.160 1.579 -9.698 1.00 45.88 92 GLN A C 1
ATOM 744 O O . GLN A 1 92 ? 22.698 0.470 -9.604 1.00 45.88 92 GLN A O 1
ATOM 749 N N . PRO A 1 93 ? 22.892 2.691 -9.924 1.00 49.81 93 PRO A N 1
ATOM 750 C CA . PRO A 1 93 ? 24.340 2.713 -9.689 1.00 49.81 93 PRO A CA 1
ATOM 751 C C . PRO A 1 93 ? 24.640 2.138 -8.292 1.00 49.81 93 PRO A C 1
ATOM 753 O O . PRO A 1 93 ? 23.744 2.165 -7.444 1.00 49.81 93 PRO A O 1
ATOM 756 N N . PRO A 1 94 ? 25.853 1.607 -8.034 1.00 56.03 94 PRO A N 1
ATOM 757 C CA . PRO A 1 94 ? 26.160 0.922 -6.780 1.00 56.03 94 PRO A CA 1
ATOM 758 C C . PRO A 1 94 ? 25.658 1.745 -5.594 1.00 56.03 94 PRO A C 1
ATOM 760 O O . PRO A 1 94 ? 26.077 2.889 -5.403 1.00 56.03 94 PRO A O 1
ATOM 763 N N . LEU A 1 95 ? 24.698 1.170 -4.862 1.00 54.84 95 LEU A N 1
ATOM 764 C CA . LEU A 1 95 ? 24.051 1.827 -3.736 1.00 54.84 95 LEU A CA 1
ATOM 765 C C . LEU A 1 95 ? 25.134 2.250 -2.745 1.00 54.84 95 LEU A C 1
ATOM 767 O O . LEU A 1 95 ? 26.080 1.506 -2.473 1.00 54.84 95 LEU A O 1
ATOM 771 N N . THR A 1 96 ? 24.997 3.441 -2.169 1.00 65.00 96 THR A N 1
ATOM 772 C CA . THR A 1 96 ? 25.841 3.797 -1.027 1.00 65.00 96 THR A CA 1
ATOM 773 C C . THR A 1 96 ? 25.577 2.814 0.118 1.00 65.00 96 THR A C 1
ATOM 775 O O . THR A 1 96 ? 24.504 2.213 0.204 1.00 65.00 96 THR A O 1
ATOM 778 N N . VAL A 1 97 ? 26.530 2.655 1.041 1.00 62.03 97 VAL A N 1
ATOM 779 C CA . VAL A 1 97 ? 26.382 1.743 2.195 1.00 62.03 97 VAL A CA 1
ATOM 780 C C . VAL A 1 97 ? 25.075 2.004 2.963 1.00 62.03 97 VAL A C 1
ATOM 782 O O . VAL A 1 97 ? 24.398 1.067 3.379 1.00 62.03 97 VAL A O 1
ATOM 785 N N . GLU A 1 98 ? 24.673 3.268 3.086 1.00 60.78 98 GLU A N 1
ATOM 786 C CA . GLU A 1 98 ? 23.439 3.688 3.758 1.00 60.78 98 GLU A CA 1
ATOM 787 C C . GLU A 1 98 ? 22.170 3.306 2.971 1.00 60.78 98 GLU A C 1
ATOM 789 O O . GLU A 1 98 ? 21.178 2.845 3.546 1.00 60.78 98 GLU A O 1
ATOM 794 N N . GLN A 1 99 ? 22.204 3.418 1.640 1.00 52.38 99 GLN A N 1
ATOM 795 C CA . GLN A 1 99 ? 21.122 2.960 0.767 1.00 52.38 99 GLN A CA 1
ATOM 796 C C . GLN A 1 99 ? 21.013 1.430 0.752 1.00 52.38 99 GLN A C 1
ATOM 798 O O . GLN A 1 99 ? 19.902 0.908 0.789 1.00 52.38 99 GLN A O 1
ATOM 803 N N . GLN A 1 100 ? 22.139 0.709 0.777 1.00 55.75 100 GLN A N 1
ATOM 804 C CA . GLN A 1 100 ? 22.185 -0.754 0.859 1.00 55.75 100 GLN A CA 1
ATOM 805 C C . GLN A 1 100 ? 21.608 -1.262 2.190 1.00 55.75 100 GLN A C 1
ATOM 807 O O . GLN A 1 100 ? 20.815 -2.201 2.213 1.00 55.75 100 GLN A O 1
ATOM 812 N N . GLN A 1 101 ? 21.955 -0.619 3.308 1.00 56.09 101 GLN A N 1
ATOM 813 C CA . GLN A 1 101 ? 21.381 -0.926 4.623 1.00 56.09 101 GLN A CA 1
ATOM 814 C C . GLN A 1 101 ? 19.875 -0.669 4.650 1.00 56.09 101 GLN A C 1
ATOM 816 O O . GLN A 1 101 ? 19.115 -1.477 5.179 1.00 56.09 101 GLN A O 1
ATOM 821 N N . THR A 1 102 ? 19.445 0.430 4.030 1.00 51.47 102 THR A N 1
ATOM 822 C CA . THR A 1 102 ? 18.032 0.768 3.873 1.00 51.47 102 THR A CA 1
ATOM 823 C C . THR A 1 102 ? 17.318 -0.287 3.017 1.00 51.47 102 THR A C 1
ATOM 825 O O . THR A 1 102 ? 16.284 -0.795 3.437 1.00 51.47 102 THR A O 1
ATOM 828 N N . PHE A 1 103 ? 17.903 -0.709 1.890 1.00 53.19 103 PHE A N 1
ATOM 829 C CA . PHE A 1 103 ? 17.420 -1.800 1.031 1.00 53.19 103 PHE A CA 1
ATOM 830 C C . PHE A 1 103 ? 17.260 -3.133 1.770 1.00 53.19 103 PHE A C 1
ATOM 832 O O . PHE A 1 103 ? 16.176 -3.717 1.767 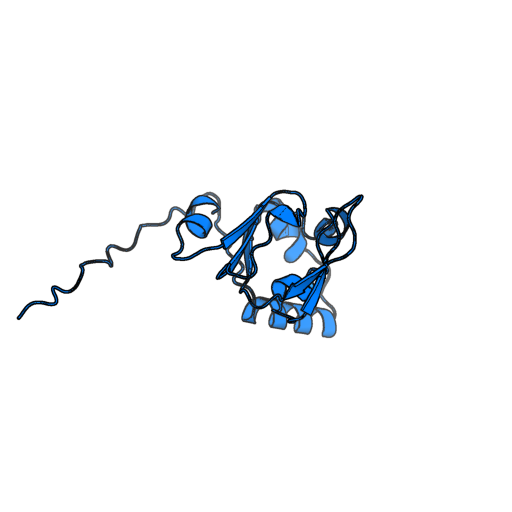1.00 53.19 103 PHE A O 1
ATOM 839 N N . ASN A 1 104 ? 18.298 -3.578 2.475 1.00 52.97 104 ASN A N 1
ATOM 840 C CA . ASN A 1 104 ? 18.258 -4.812 3.259 1.00 52.97 104 ASN A CA 1
ATOM 841 C C . ASN A 1 104 ? 17.205 -4.730 4.377 1.00 52.97 104 ASN A C 1
ATOM 843 O O . ASN A 1 104 ? 16.478 -5.687 4.636 1.00 52.97 104 ASN A O 1
ATOM 847 N N . TYR A 1 105 ? 17.060 -3.560 5.003 1.00 50.62 105 TYR A N 1
ATOM 848 C CA . TYR A 1 105 ? 16.009 -3.309 5.986 1.00 50.62 105 TYR A CA 1
ATOM 849 C C . TYR A 1 105 ? 14.595 -3.426 5.384 1.00 50.62 105 TYR A C 1
ATOM 851 O O . TYR A 1 105 ? 13.691 -3.918 6.063 1.00 50.62 105 TYR A O 1
ATOM 859 N N . TRP A 1 106 ? 14.396 -3.032 4.117 1.00 52.66 106 TRP A N 1
ATOM 860 C CA . TRP A 1 106 ? 13.120 -3.196 3.403 1.00 52.66 106 TRP A CA 1
ATOM 861 C C . TRP A 1 106 ? 12.788 -4.659 3.122 1.00 52.66 106 TRP A C 1
ATOM 863 O O . TRP A 1 106 ? 11.661 -5.072 3.394 1.00 52.66 106 TRP A O 1
ATOM 873 N N . GLN A 1 107 ? 13.750 -5.450 2.634 1.00 52.25 107 GLN A N 1
ATOM 874 C CA . GLN A 1 107 ? 13.517 -6.863 2.302 1.00 52.25 107 GLN A CA 1
ATOM 875 C C . GLN A 1 107 ? 13.070 -7.699 3.509 1.00 52.25 107 GLN A C 1
ATOM 877 O O . GLN A 1 107 ? 12.287 -8.630 3.359 1.00 52.25 107 GLN A O 1
ATOM 882 N N . HIS A 1 108 ? 13.513 -7.352 4.720 1.00 48.50 108 HIS A N 1
ATOM 883 C CA . HIS A 1 108 ? 13.101 -8.060 5.935 1.00 48.50 108 HIS A CA 1
ATOM 884 C C . HIS A 1 108 ? 11.721 -7.646 6.476 1.00 48.50 108 HIS A C 1
ATOM 886 O O . HIS A 1 108 ? 11.214 -8.297 7.389 1.00 48.50 108 HIS A O 1
ATOM 892 N N . ARG A 1 109 ? 11.115 -6.561 5.968 1.00 47.84 109 ARG A N 1
ATOM 893 C CA . ARG A 1 109 ? 9.852 -5.998 6.497 1.00 47.84 109 ARG A CA 1
ATOM 894 C C . ARG A 1 109 ? 8.713 -5.913 5.482 1.00 47.84 109 ARG A C 1
ATOM 896 O O . ARG A 1 109 ? 7.559 -5.792 5.894 1.00 47.84 109 ARG A O 1
ATOM 903 N N . ALA A 1 110 ? 9.021 -5.997 4.192 1.00 49.41 110 ALA A N 1
ATOM 904 C CA . ALA A 1 110 ? 8.057 -6.074 3.105 1.00 49.41 110 ALA A CA 1
ATOM 905 C C . ALA A 1 110 ? 8.242 -7.392 2.345 1.00 49.41 110 ALA A C 1
ATOM 907 O O . ALA A 1 110 ? 9.368 -7.797 2.062 1.00 49.41 110 ALA A O 1
ATOM 908 N N . ILE A 1 111 ? 7.136 -8.046 1.987 1.00 57.84 111 ILE A N 1
ATOM 909 C CA . ILE A 1 111 ? 7.184 -9.201 1.088 1.00 57.84 111 ILE A CA 1
ATOM 910 C C . ILE A 1 111 ? 7.148 -8.641 -0.332 1.00 57.84 111 ILE A C 1
ATOM 912 O O . ILE A 1 111 ? 6.094 -8.240 -0.829 1.00 57.84 111 ILE A O 1
ATOM 916 N N . ILE A 1 112 ? 8.317 -8.571 -0.965 1.00 56.12 112 ILE A N 1
ATOM 917 C CA . ILE A 1 112 ? 8.435 -8.217 -2.380 1.00 56.12 112 ILE A CA 1
ATOM 918 C C . ILE A 1 112 ? 8.233 -9.505 -3.171 1.00 56.12 112 ILE A C 1
ATOM 920 O O . ILE A 1 112 ? 9.025 -10.437 -3.051 1.00 56.12 112 ILE A O 1
ATOM 924 N N . TYR A 1 113 ? 7.148 -9.572 -3.941 1.00 52.97 113 TYR A N 1
ATOM 925 C CA . TYR A 1 113 ? 6.820 -10.751 -4.735 1.00 52.97 113 TYR A CA 1
ATOM 926 C C . TYR A 1 113 ? 7.086 -10.462 -6.211 1.00 52.97 113 TYR A C 1
ATOM 928 O O . TYR A 1 113 ? 6.377 -9.669 -6.832 1.00 52.97 113 TYR A O 1
ATOM 936 N N . HIS A 1 114 ? 8.115 -11.106 -6.756 1.00 50.25 114 HIS A N 1
ATOM 937 C CA . HIS A 1 114 ? 8.443 -11.100 -8.177 1.00 50.25 114 HIS A CA 1
ATOM 938 C C . HIS A 1 114 ? 7.908 -12.400 -8.786 1.00 50.25 114 HIS A C 1
ATOM 940 O O . HIS A 1 114 ? 8.170 -13.463 -8.233 1.00 50.25 114 HIS A O 1
ATOM 946 N N . MET A 1 115 ? 7.134 -12.320 -9.870 1.00 49.78 115 MET A N 1
ATOM 947 C CA . MET A 1 115 ? 6.806 -13.492 -10.688 1.00 49.78 115 MET A CA 1
ATOM 948 C C . MET A 1 115 ? 7.200 -13.195 -12.121 1.00 49.78 115 MET A C 1
ATOM 950 O O . MET A 1 115 ? 6.638 -12.268 -12.706 1.00 49.78 115 MET A O 1
ATOM 954 N N . GLY A 1 116 ? 8.141 -13.973 -12.649 1.00 45.22 116 GLY A N 1
ATOM 955 C CA . GLY A 1 116 ? 8.535 -13.879 -14.051 1.00 45.22 116 GLY A CA 1
ATOM 956 C C . GLY A 1 116 ? 7.407 -14.315 -15.002 1.00 45.22 116 GLY A C 1
ATOM 957 O O . GLY A 1 116 ? 6.454 -14.974 -14.573 1.00 45.22 116 GLY A O 1
ATOM 958 N N . PRO A 1 117 ? 7.505 -13.984 -16.302 1.00 45.75 117 PRO A N 1
ATOM 959 C CA . PRO A 1 117 ? 6.486 -14.298 -17.309 1.00 45.75 117 PRO A CA 1
ATOM 960 C C . PRO A 1 117 ? 6.200 -15.802 -17.460 1.00 45.75 117 PRO A C 1
ATOM 962 O O . PRO A 1 117 ? 5.091 -16.163 -17.849 1.00 45.75 117 PRO A O 1
ATOM 965 N N . ASP A 1 118 ? 7.150 -16.663 -17.079 1.00 48.38 118 ASP A N 1
ATOM 966 C CA . ASP A 1 118 ? 7.043 -18.125 -17.172 1.00 48.38 118 ASP A CA 1
ATOM 967 C C . ASP A 1 118 ? 6.767 -18.818 -15.820 1.00 48.38 118 ASP A C 1
ATOM 969 O O . ASP A 1 118 ? 6.685 -20.046 -15.742 1.00 48.38 118 ASP A O 1
ATOM 973 N N . GLU A 1 119 ? 6.603 -18.057 -14.733 1.00 44.69 119 GLU A N 1
ATOM 974 C CA . GLU A 1 119 ? 6.317 -18.615 -13.409 1.00 44.69 119 GLU A CA 1
ATOM 975 C C . GLU A 1 119 ? 4.806 -18.803 -13.212 1.00 44.69 119 GLU A C 1
ATOM 977 O O . GLU A 1 119 ? 4.075 -17.921 -12.753 1.00 44.69 119 GLU A O 1
ATOM 982 N N . TYR A 1 120 ? 4.326 -20.002 -13.543 1.00 41.09 120 TYR A N 1
ATOM 983 C CA . TYR A 1 120 ? 2.993 -20.466 -13.168 1.00 41.09 120 TYR A CA 1
ATOM 984 C C . TYR A 1 120 ? 3.044 -21.168 -11.814 1.00 41.09 120 TYR A C 1
ATOM 986 O O . TYR A 1 120 ? 3.804 -22.113 -11.606 1.00 41.09 120 TYR A O 1
ATOM 994 N N . PHE A 1 121 ? 2.193 -20.740 -10.883 1.00 41.72 121 PHE A N 1
ATOM 995 C CA . PHE A 1 121 ? 2.092 -21.404 -9.591 1.00 41.72 121 PHE A CA 1
ATOM 996 C C . PHE A 1 121 ? 1.324 -22.724 -9.729 1.00 41.72 121 PHE A C 1
ATOM 998 O O . PHE A 1 121 ? 0.120 -22.729 -10.004 1.00 41.72 121 PHE A O 1
ATOM 1005 N N . HIS A 1 122 ? 1.998 -23.845 -9.462 1.00 31.81 122 HIS A N 1
ATOM 1006 C CA . HIS A 1 122 ? 1.316 -25.047 -9.000 1.00 31.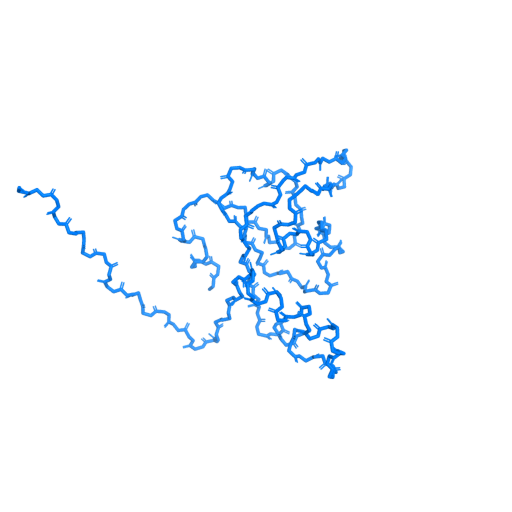81 122 HIS A CA 1
ATOM 1007 C C . HIS A 1 122 ? 0.721 -24.737 -7.629 1.00 31.81 122 HIS A C 1
ATOM 1009 O O . HIS A 1 122 ? 1.439 -24.465 -6.669 1.00 31.81 122 HIS A O 1
ATOM 1015 N N . LYS A 1 123 ? -0.609 -24.745 -7.541 1.00 30.64 123 LYS A N 1
ATOM 1016 C CA . LYS A 1 123 ? -1.320 -24.715 -6.264 1.00 30.64 123 LYS A CA 1
ATOM 1017 C C . LYS A 1 123 ? -0.791 -25.897 -5.431 1.00 30.64 123 LYS A C 1
ATOM 1019 O O . LYS A 1 123 ? -0.926 -27.024 -5.897 1.00 30.64 123 LYS A O 1
ATOM 1024 N N . PRO A 1 124 ? -0.160 -25.692 -4.263 1.00 32.56 124 PRO A N 1
ATOM 1025 C CA . PRO A 1 124 ? 0.203 -26.818 -3.418 1.00 32.56 124 PRO A CA 1
ATOM 1026 C C . PRO A 1 124 ? -1.097 -27.481 -2.961 1.00 32.56 124 PRO A C 1
ATOM 1028 O O . PRO A 1 124 ? -1.978 -26.791 -2.443 1.00 32.56 124 PRO A O 1
ATOM 1031 N N . ASP A 1 125 ? -1.221 -28.795 -3.132 1.00 37.81 125 ASP A N 1
ATOM 1032 C CA . ASP A 1 125 ? -2.368 -29.605 -2.687 1.00 37.81 125 ASP A CA 1
ATOM 1033 C C . ASP A 1 125 ? -2.449 -29.740 -1.150 1.00 37.81 125 ASP A C 1
ATOM 1035 O O . ASP A 1 125 ? -2.816 -30.781 -0.611 1.00 37.81 125 ASP A O 1
ATOM 1039 N N . TYR A 1 126 ? -2.116 -28.690 -0.402 1.00 40.09 126 TYR A N 1
ATOM 1040 C CA . TYR A 1 126 ? -2.156 -28.692 1.057 1.00 40.09 126 TYR A CA 1
ATOM 1041 C C . TYR A 1 126 ? -3.313 -27.846 1.573 1.00 40.09 126 TYR A C 1
ATOM 1043 O O . TYR A 1 126 ? -3.139 -26.733 2.053 1.00 40.09 126 TYR A O 1
ATOM 1051 N N . TYR A 1 127 ? -4.504 -28.429 1.456 1.00 35.53 127 TYR A N 1
ATOM 1052 C CA . TYR A 1 127 ? -5.593 -28.327 2.429 1.00 35.53 127 TYR A CA 1
ATOM 1053 C C . TYR A 1 127 ? -6.417 -29.621 2.319 1.00 35.53 127 TYR A C 1
ATOM 1055 O O . TYR A 1 127 ? -7.562 -29.619 1.870 1.00 35.53 127 TYR A O 1
ATOM 1063 N N . GLN A 1 128 ? -5.832 -30.756 2.714 1.00 36.41 128 GLN A N 1
ATOM 1064 C CA . GLN A 1 128 ? -6.666 -31.780 3.336 1.00 36.41 128 GLN A CA 1
ATOM 1065 C C . GLN A 1 128 ? -6.941 -31.262 4.742 1.00 36.41 128 GLN A C 1
ATOM 1067 O O . GLN A 1 128 ? -6.033 -31.145 5.558 1.00 36.41 128 GLN A O 1
ATOM 1072 N N . ALA A 1 129 ? -8.175 -30.817 4.967 1.00 41.62 129 ALA A N 1
ATOM 1073 C CA . ALA A 1 129 ? -8.653 -30.536 6.303 1.00 41.62 129 ALA A CA 1
ATOM 1074 C C . ALA A 1 129 ? -8.494 -31.825 7.111 1.00 41.62 129 ALA A C 1
ATOM 1076 O O . ALA A 1 129 ? -9.168 -32.815 6.823 1.00 41.62 129 ALA A O 1
ATOM 1077 N N . ASP A 1 130 ? -7.582 -31.824 8.080 1.00 39.19 130 ASP A N 1
ATOM 1078 C CA . ASP A 1 130 ? -7.556 -32.870 9.086 1.00 39.19 130 ASP A CA 1
ATOM 1079 C C . ASP A 1 130 ? -8.939 -32.896 9.739 1.00 39.19 130 ASP A C 1
ATOM 1081 O O . ASP A 1 130 ? -9.415 -31.907 10.306 1.00 39.19 130 ASP A O 1
ATOM 1085 N N . ASN A 1 131 ? -9.614 -34.029 9.566 1.00 42.00 131 ASN A N 1
ATOM 1086 C CA . ASN A 1 131 ? -10.897 -34.327 10.168 1.00 42.00 131 ASN A CA 1
ATOM 1087 C C . ASN A 1 131 ? -10.747 -34.282 11.692 1.00 42.00 131 ASN A C 1
ATOM 1089 O O . ASN A 1 131 ? -10.390 -35.276 12.320 1.00 42.00 131 ASN A O 1
ATOM 1093 N N . ILE A 1 132 ? -11.063 -33.141 12.301 1.00 44.81 132 ILE A N 1
ATOM 1094 C CA . ILE A 1 132 ? -11.407 -33.094 13.718 1.00 44.81 132 ILE A CA 1
ATOM 1095 C C . ILE A 1 132 ? -12.814 -33.676 13.826 1.00 44.81 132 ILE A C 1
ATOM 1097 O O . ILE A 1 132 ? -13.793 -32.963 13.632 1.00 44.81 132 ILE A O 1
ATOM 1101 N N . ASN A 1 133 ? -12.887 -34.987 14.045 1.00 44.19 133 ASN A N 1
ATOM 1102 C CA . ASN A 1 133 ? -13.960 -35.668 14.767 1.00 44.19 133 ASN A CA 1
ATOM 1103 C C . ASN A 1 133 ? -13.552 -37.127 15.005 1.00 44.19 133 ASN A C 1
ATOM 1105 O O . ASN A 1 133 ? -13.807 -37.984 14.158 1.00 44.19 133 ASN A O 1
ATOM 1109 N N . GLN A 1 134 ? -12.946 -37.385 16.165 1.00 40.41 134 GLN A N 1
ATOM 1110 C CA . GLN A 1 134 ? -13.182 -38.560 17.010 1.00 40.41 134 GLN A CA 1
ATOM 1111 C C . GLN A 1 134 ? -12.719 -38.256 18.434 1.00 40.41 134 GLN A C 1
ATOM 1113 O O . GLN A 1 134 ? -11.620 -37.676 18.578 1.00 40.41 134 GLN A O 1
#

Foldseek 3Di:
DVVVVVPDDWAEQEDEQADDVVSDDLRGQAYEYEPYQPVCCVVRQHDDPCCQAQQVFWDWGDDVPGDTDIHTHNHHYEYHYDPVSVCVVVPDDPDDPVRVVVVVSRVVRHPYDDDDPPDDDDDPPPDPPDDPDD